Protein AF-A0A2Z6PDD9-F1 (afdb_monomer)

Secondary structure (DSSP, 8-state):
------GGGHHHHHHHHHHTTT---S----------STT--HHHHHHSPPPHHHHHHHHHHHHHHHHHHHHHHHH-HHHHHHHHHHHHHHHHHHHHSS---

Nearest PDB structures (foldseek):
  1rym-assembly1_A  TM=7.368E-01  e=5.449E-04  Zea mays
  7wt6-assembly1_A  TM=8.412E-01  e=3.638E-03  Mycobacteriaceae bacterium
  5zk0-assembly2_B  TM=9.006E-01  e=4.030E-02  Vibrio cholerae O1 biovar El Tor str. N16961

Mean predicted aligned error: 8.15 Å

Organism: Trifolium subterraneum (NCBI:txid3900)

Structure (mmCIF, N/CA/C/O backbone):
data_AF-A0A2Z6PDD9-F1
#
_entry.id   AF-A0A2Z6PDD9-F1
#
loop_
_atom_site.group_PDB
_atom_site.id
_atom_site.type_symbol
_atom_site.label_atom_id
_atom_site.label_alt_id
_atom_site.label_comp_id
_atom_site.label_asym_id
_atom_site.label_entity_id
_atom_site.label_seq_id
_atom_site.pdbx_PDB_ins_code
_atom_site.Cartn_x
_atom_site.Cartn_y
_atom_site.Cartn_z
_atom_site.occupancy
_atom_site.B_iso_or_equiv
_atom_site.auth_seq_id
_atom_site.auth_comp_id
_atom_site.auth_asym_id
_atom_site.auth_atom_id
_atom_site.pdbx_PDB_model_num
ATOM 1 N N . MET A 1 1 ? 9.010 12.773 2.274 1.00 29.06 1 MET A N 1
ATOM 2 C CA . MET A 1 1 ? 8.535 11.376 2.187 1.00 29.06 1 MET A CA 1
ATOM 3 C C . MET A 1 1 ? 7.926 11.070 3.541 1.00 29.06 1 MET A C 1
ATOM 5 O O . MET A 1 1 ?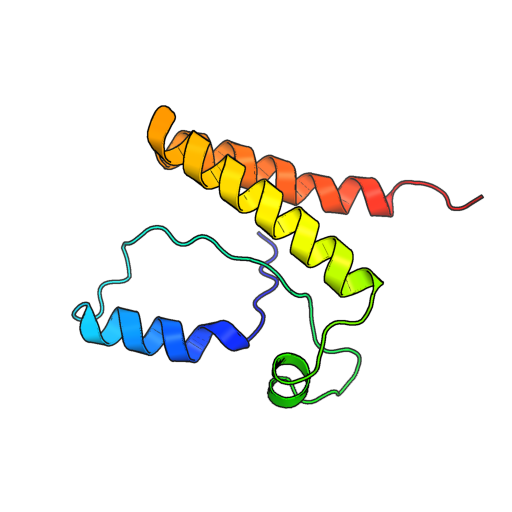 8.675 11.082 4.500 1.00 29.06 1 MET A O 1
ATOM 9 N N . VAL A 1 2 ? 6.601 10.969 3.668 1.00 21.20 2 VAL A N 1
ATOM 10 C CA . VAL A 1 2 ? 5.974 10.612 4.954 1.00 21.20 2 VAL A CA 1
ATOM 11 C C . VAL A 1 2 ? 5.655 9.125 4.870 1.00 21.20 2 VAL A C 1
ATOM 13 O O . VAL A 1 2 ? 4.724 8.764 4.151 1.00 21.20 2 VAL A O 1
ATOM 16 N N . PRO A 1 3 ? 6.437 8.238 5.504 1.00 31.38 3 PRO A N 1
ATOM 17 C CA . PRO A 1 3 ? 6.136 6.826 5.471 1.00 31.38 3 PRO A CA 1
ATOM 18 C C . PRO A 1 3 ? 5.102 6.536 6.557 1.00 31.38 3 PRO A C 1
ATOM 20 O O . PRO A 1 3 ? 5.394 6.532 7.752 1.00 31.38 3 PRO A O 1
ATOM 23 N N . ILE A 1 4 ? 3.869 6.283 6.131 1.00 30.84 4 ILE A N 1
ATOM 24 C CA . ILE A 1 4 ? 2.905 5.533 6.934 1.00 30.84 4 ILE A CA 1
ATOM 25 C C . ILE A 1 4 ? 3.323 4.067 6.794 1.00 30.84 4 ILE A C 1
ATOM 27 O O . ILE A 1 4 ? 2.884 3.355 5.898 1.00 30.84 4 ILE A O 1
ATOM 31 N N . ASN A 1 5 ? 4.271 3.647 7.631 1.00 33.72 5 ASN A N 1
ATOM 32 C CA . ASN A 1 5 ? 4.649 2.247 7.758 1.00 33.72 5 ASN A CA 1
ATOM 33 C C . ASN A 1 5 ? 3.664 1.600 8.722 1.00 33.72 5 ASN A C 1
ATOM 35 O O . ASN A 1 5 ? 3.766 1.797 9.933 1.00 33.72 5 ASN A O 1
ATOM 39 N N . LEU A 1 6 ? 2.707 0.845 8.190 1.00 35.50 6 LEU A N 1
ATOM 40 C CA . LEU A 1 6 ? 1.994 -0.100 9.023 1.00 35.50 6 LEU A CA 1
ATOM 41 C C . LEU A 1 6 ? 2.792 -1.404 9.108 1.00 35.50 6 LEU A C 1
ATOM 43 O O . LEU A 1 6 ? 3.196 -1.999 8.110 1.00 35.50 6 LEU A O 1
ATOM 47 N N . VAL A 1 7 ? 3.011 -1.803 10.353 1.00 38.56 7 VAL A N 1
ATOM 48 C CA . VA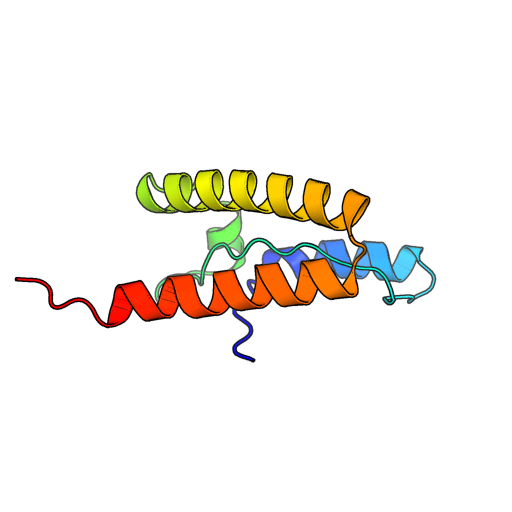L A 1 7 ? 3.940 -2.820 10.851 1.00 38.56 7 VAL A CA 1
ATOM 49 C C . VAL A 1 7 ? 3.572 -4.261 10.444 1.00 38.56 7 VAL A C 1
ATOM 51 O O . VAL A 1 7 ? 4.373 -5.164 10.647 1.00 38.56 7 VAL A O 1
ATOM 54 N N . ALA A 1 8 ? 2.446 -4.488 9.755 1.00 42.31 8 ALA A N 1
ATOM 55 C CA . ALA A 1 8 ? 2.034 -5.817 9.265 1.00 42.31 8 ALA A CA 1
ATOM 56 C C . ALA A 1 8 ? 3.004 -6.461 8.276 1.00 42.31 8 ALA A C 1
ATOM 58 O O . ALA A 1 8 ? 3.128 -7.678 8.209 1.00 42.31 8 ALA A O 1
ATOM 59 N N . SER A 1 9 ? 3.646 -5.633 7.453 1.00 53.72 9 SER A N 1
ATOM 60 C CA . SER A 1 9 ? 4.404 -6.110 6.297 1.00 53.72 9 SER A CA 1
ATOM 61 C C . SER A 1 9 ? 5.855 -6.454 6.629 1.00 53.72 9 SER A C 1
ATOM 63 O O . SER A 1 9 ? 6.544 -6.981 5.758 1.00 53.72 9 SER A O 1
ATOM 65 N N . LEU A 1 10 ? 6.355 -6.131 7.827 1.00 61.97 10 LEU A N 1
ATOM 66 C CA . LEU A 1 10 ? 7.785 -6.259 8.103 1.00 61.97 10 LEU A CA 1
ATOM 67 C C . LEU A 1 10 ? 8.223 -7.721 8.178 1.00 61.97 10 LEU A C 1
ATOM 69 O O . LEU A 1 10 ? 9.254 -8.046 7.607 1.00 61.97 10 LEU A O 1
ATOM 73 N N . ASP A 1 11 ? 7.456 -8.608 8.808 1.00 77.44 11 ASP A N 1
ATOM 74 C CA . ASP A 1 11 ? 7.945 -9.971 9.057 1.00 77.44 11 ASP A CA 1
ATOM 75 C C . ASP A 1 11 ? 7.879 -10.864 7.813 1.00 77.44 11 ASP A C 1
ATOM 77 O O . ASP A 1 11 ? 8.846 -11.556 7.496 1.00 77.44 11 ASP A O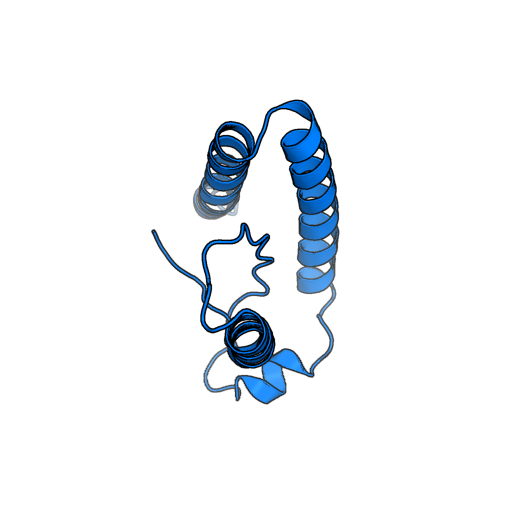 1
ATOM 81 N N . MET A 1 12 ? 6.805 -10.757 7.027 1.00 81.56 12 MET A N 1
ATOM 82 C CA . MET A 1 12 ? 6.724 -11.410 5.715 1.00 81.56 12 MET A CA 1
ATOM 83 C C . MET A 1 12 ? 7.796 -10.883 4.754 1.00 81.56 12 MET A C 1
ATOM 85 O O . MET A 1 12 ? 8.497 -11.665 4.117 1.00 81.56 12 MET A O 1
ATOM 89 N N . LEU A 1 13 ? 7.991 -9.560 4.686 1.00 87.00 13 LEU A N 1
ATOM 90 C CA . LEU A 1 13 ? 9.008 -8.979 3.810 1.00 87.00 13 LEU A CA 1
ATOM 91 C C . LEU A 1 13 ? 10.430 -9.375 4.232 1.00 87.00 13 LEU A C 1
ATOM 93 O O . LEU A 1 13 ? 11.241 -9.685 3.366 1.00 87.00 13 LEU A O 1
ATOM 97 N N . LYS A 1 14 ? 10.727 -9.404 5.538 1.00 87.31 14 LYS A N 1
ATOM 98 C CA . LYS A 1 14 ? 12.006 -9.913 6.059 1.00 87.31 14 LYS A CA 1
ATOM 99 C C . LYS A 1 14 ? 12.233 -11.361 5.635 1.00 87.31 14 LYS A C 1
ATOM 101 O O . LYS A 1 14 ? 13.328 -11.685 5.199 1.00 87.31 14 LYS A O 1
ATOM 106 N N . SER A 1 15 ? 11.203 -12.207 5.719 1.00 89.44 15 SER A N 1
ATOM 107 C CA . SER A 1 15 ? 11.291 -13.602 5.276 1.00 89.44 15 SER A CA 1
ATOM 108 C C . SER A 1 15 ? 11.612 -13.704 3.783 1.00 89.44 15 SER A C 1
ATOM 110 O O . SER A 1 15 ? 12.516 -14.444 3.404 1.00 89.44 15 SER A O 1
ATOM 112 N N . VAL A 1 16 ? 10.941 -12.922 2.933 1.00 89.81 16 VAL A N 1
ATOM 113 C CA . VAL A 1 16 ? 11.225 -12.895 1.489 1.00 89.81 16 VAL A CA 1
ATOM 114 C C . VAL A 1 16 ? 12.659 -12.442 1.213 1.00 89.81 16 VAL A C 1
ATOM 116 O O . VAL A 1 16 ? 13.365 -13.112 0.469 1.00 89.81 16 VAL A O 1
ATOM 119 N N . ILE A 1 17 ? 13.105 -11.349 1.839 1.00 91.75 17 ILE A N 1
ATOM 120 C CA . ILE A 1 17 ? 14.470 -10.819 1.682 1.00 91.75 17 ILE A CA 1
ATOM 121 C C . ILE A 1 17 ? 15.511 -11.859 2.111 1.00 91.75 17 ILE A C 1
ATOM 123 O O . ILE A 1 17 ? 16.464 -12.103 1.377 1.00 91.75 17 ILE A O 1
ATOM 127 N N . TYR A 1 18 ? 15.289 -12.528 3.244 1.00 93.19 18 TYR A N 1
ATOM 128 C CA . TYR A 1 18 ? 16.159 -13.597 3.731 1.00 93.19 18 TYR A CA 1
ATOM 129 C C . TYR A 1 18 ? 16.313 -14.726 2.697 1.00 93.19 18 TYR A C 1
ATOM 131 O O . TYR A 1 18 ? 17.427 -15.102 2.337 1.00 93.19 18 TYR A O 1
ATOM 139 N N . HIS A 1 19 ? 15.203 -15.216 2.132 1.00 93.94 19 HIS A N 1
ATOM 140 C CA . HIS A 1 19 ? 15.241 -16.254 1.089 1.00 93.94 19 HIS A CA 1
ATOM 141 C C . HIS A 1 19 ? 15.845 -15.756 -0.233 1.00 93.94 19 HIS A C 1
ATOM 143 O O . HIS A 1 19 ? 16.345 -16.549 -1.029 1.00 93.94 19 HIS A O 1
ATOM 149 N N . PHE A 1 20 ? 15.858 -14.442 -0.446 1.00 92.31 20 PHE A N 1
ATOM 150 C CA . PHE A 1 20 ? 16.531 -13.775 -1.557 1.00 92.31 20 PHE A CA 1
ATOM 151 C C . PHE A 1 20 ? 18.010 -13.470 -1.267 1.00 92.31 20 PHE A C 1
ATOM 153 O O . PHE A 1 20 ? 18.604 -12.637 -1.949 1.00 92.31 20 PHE A O 1
ATOM 160 N N . ARG A 1 21 ? 18.635 -14.163 -0.301 1.00 94.19 21 ARG A N 1
ATOM 161 C CA . ARG A 1 21 ? 20.041 -13.958 0.102 1.00 94.19 21 ARG A CA 1
ATOM 162 C C . ARG A 1 21 ? 20.302 -12.516 0.532 1.00 94.19 21 ARG A C 1
ATOM 164 O O . ARG A 1 21 ? 21.244 -11.879 0.066 1.00 94.19 21 ARG A O 1
ATOM 171 N N . ASP A 1 22 ? 19.394 -11.997 1.349 1.00 91.69 22 ASP A N 1
ATOM 172 C CA . ASP A 1 22 ? 19.390 -10.621 1.845 1.00 91.69 22 ASP A CA 1
ATOM 173 C C . ASP A 1 22 ? 19.279 -9.545 0.749 1.00 91.69 22 ASP A C 1
ATOM 175 O O . ASP A 1 22 ? 19.483 -8.355 0.997 1.00 91.69 22 ASP A O 1
ATOM 179 N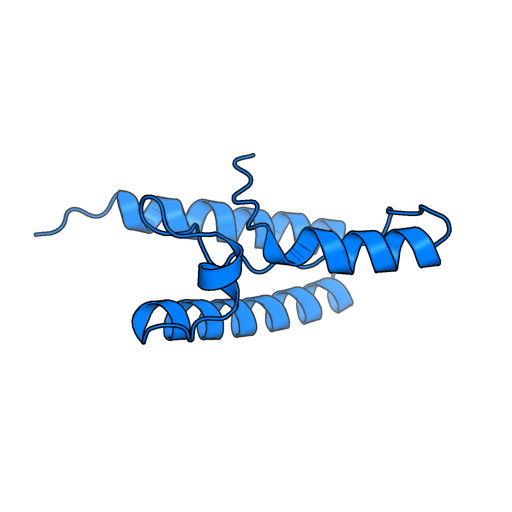 N . ASN A 1 23 ? 18.884 -9.929 -0.470 1.00 90.25 23 ASN A N 1
ATOM 180 C CA . ASN A 1 23 ? 18.636 -8.985 -1.547 1.00 90.25 23 ASN A CA 1
ATOM 181 C C . ASN A 1 23 ? 17.272 -8.300 -1.366 1.00 90.25 23 ASN A C 1
ATOM 183 O O . ASN A 1 23 ? 16.237 -8.958 -1.274 1.00 90.25 23 ASN A O 1
ATOM 187 N N . SER A 1 24 ? 17.269 -6.965 -1.363 1.00 88.06 24 SER A N 1
ATOM 188 C CA . SER A 1 24 ? 16.062 -6.131 -1.261 1.00 88.06 24 SER A CA 1
ATOM 189 C C . SER A 1 24 ? 15.780 -5.271 -2.505 1.00 88.06 24 SER A C 1
ATOM 191 O O . SER A 1 24 ? 14.803 -4.505 -2.520 1.00 88.06 24 SER A O 1
ATOM 193 N N . GLU A 1 25 ? 16.590 -5.448 -3.557 1.00 89.88 25 GLU A N 1
ATOM 194 C CA . GLU A 1 25 ? 16.563 -4.750 -4.850 1.00 89.88 25 GLU A CA 1
ATOM 195 C C . GLU A 1 25 ? 15.474 -5.314 -5.771 1.00 89.88 25 GLU A C 1
ATOM 197 O O . GLU A 1 25 ? 15.712 -5.766 -6.890 1.00 89.88 25 GLU A O 1
ATOM 202 N N . PHE A 1 26 ? 14.238 -5.306 -5.283 1.00 86.12 26 PHE A N 1
ATOM 203 C CA . PHE A 1 26 ? 13.065 -5.661 -6.069 1.00 86.12 26 PHE A CA 1
ATOM 204 C C . PHE A 1 26 ? 11.933 -4.656 -5.835 1.00 86.12 26 PHE A C 1
ATOM 206 O O . PHE A 1 26 ? 11.732 -4.185 -4.703 1.00 86.12 26 PHE A O 1
ATOM 213 N N . PRO A 1 27 ? 11.170 -4.307 -6.887 1.00 85.69 27 PRO A N 1
ATOM 214 C CA . PRO A 1 27 ? 10.056 -3.381 -6.765 1.00 85.69 27 PRO A CA 1
ATOM 215 C C . PRO A 1 27 ? 8.964 -3.954 -5.861 1.00 85.69 27 PRO A C 1
ATOM 217 O O . PRO A 1 27 ? 8.682 -5.150 -5.865 1.00 85.69 27 PRO A O 1
ATOM 220 N N . ARG A 1 28 ? 8.327 -3.078 -5.077 1.00 88.62 28 ARG A N 1
ATOM 221 C CA . ARG A 1 28 ? 7.250 -3.444 -4.149 1.00 88.62 28 ARG A CA 1
ATOM 222 C C . ARG A 1 28 ? 6.080 -2.491 -4.307 1.00 88.62 28 ARG A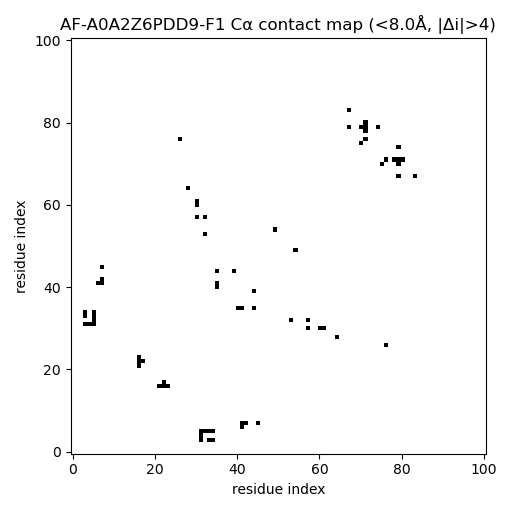 C 1
ATOM 224 O O . ARG A 1 28 ? 6.253 -1.282 -4.160 1.00 88.62 28 ARG A O 1
ATOM 231 N N . LEU A 1 29 ? 4.892 -3.042 -4.526 1.00 87.75 29 LEU A N 1
ATOM 232 C CA . LEU A 1 29 ? 3.642 -2.301 -4.407 1.00 87.75 29 LEU A CA 1
ATOM 233 C C . LEU A 1 29 ? 3.194 -2.333 -2.942 1.00 87.75 29 LEU A C 1
ATOM 235 O O . LEU A 1 29 ? 3.132 -3.401 -2.335 1.00 87.75 29 LEU A O 1
ATOM 239 N N . ARG A 1 30 ? 2.920 -1.165 -2.355 1.00 87.88 30 ARG A N 1
ATOM 240 C CA . ARG A 1 30 ? 2.507 -1.043 -0.951 1.00 87.88 30 ARG A CA 1
ATOM 241 C C . ARG A 1 30 ? 1.095 -0.487 -0.881 1.00 87.88 30 ARG A C 1
ATOM 243 O O . ARG A 1 30 ? 0.836 0.572 -1.441 1.00 87.88 30 ARG A O 1
ATOM 250 N N . ILE A 1 31 ? 0.228 -1.166 -0.140 1.00 86.50 31 ILE A N 1
ATOM 251 C CA . ILE A 1 31 ? -1.121 -0.690 0.168 1.00 86.50 31 ILE A CA 1
ATOM 252 C C . ILE A 1 31 ? -1.118 -0.206 1.616 1.00 86.50 31 ILE A C 1
ATOM 254 O O . ILE A 1 31 ? -0.876 -0.978 2.544 1.00 86.50 31 ILE A O 1
ATOM 258 N N . GLY A 1 32 ? -1.328 1.094 1.811 1.00 84.31 32 GLY A N 1
ATOM 259 C CA . GLY A 1 32 ? -1.419 1.681 3.143 1.00 84.31 32 GLY A CA 1
ATOM 260 C C . GLY A 1 32 ? -2.799 1.432 3.740 1.00 84.31 32 GLY A C 1
ATOM 261 O O . GLY A 1 32 ? -3.792 1.863 3.167 1.00 84.31 32 GLY A O 1
ATOM 262 N N . ILE A 1 33 ? -2.868 0.788 4.905 1.00 83.94 33 ILE A N 1
ATOM 263 C CA . ILE A 1 33 ? -4.148 0.504 5.583 1.00 83.94 33 ILE A CA 1
ATOM 264 C C . ILE A 1 33 ? -4.377 1.392 6.825 1.00 83.94 33 ILE A C 1
ATOM 266 O O . ILE A 1 33 ? -5.290 1.167 7.613 1.00 83.94 33 ILE A O 1
ATOM 270 N N . GLY A 1 34 ? -3.563 2.443 6.983 1.00 82.00 34 GLY A N 1
ATOM 271 C CA . GLY A 1 34 ? -3.675 3.434 8.057 1.00 82.00 34 GLY A CA 1
ATOM 272 C C . GLY A 1 34 ? -2.756 3.161 9.247 1.00 82.00 34 GLY A C 1
ATOM 273 O O . GLY A 1 34 ? -1.734 2.493 9.108 1.00 82.00 34 GLY A O 1
ATOM 274 N N . LYS A 1 35 ? -3.095 3.735 10.405 1.00 82.81 35 LYS A N 1
ATOM 275 C CA . LYS A 1 35 ? -2.420 3.522 11.693 1.00 82.81 35 LYS A CA 1
ATOM 276 C C . LYS A 1 35 ? -3.451 3.062 12.733 1.00 82.81 35 LYS A C 1
ATOM 278 O O . LYS A 1 35 ? -4.613 3.454 12.603 1.00 82.81 35 LYS A O 1
ATOM 283 N N . PRO A 1 36 ? -3.041 2.295 13.759 1.00 85.69 36 PRO A N 1
ATOM 284 C CA . PRO A 1 36 ? -3.928 1.941 14.859 1.00 85.69 36 PRO A CA 1
ATOM 285 C C . PRO A 1 36 ? -4.462 3.208 15.546 1.00 85.69 36 PRO A C 1
ATOM 287 O O . PRO A 1 36 ? -3.689 4.150 15.752 1.00 85.69 36 PRO A O 1
ATOM 290 N N . PRO A 1 37 ? -5.761 3.274 15.881 1.00 85.00 37 PRO A N 1
ATOM 291 C CA . PRO A 1 37 ? -6.315 4.398 16.623 1.00 85.00 37 PRO A CA 1
ATOM 292 C C . PRO A 1 37 ? -5.861 4.362 18.090 1.00 85.00 37 PRO A C 1
ATOM 294 O O . PRO A 1 37 ? -5.942 3.328 18.754 1.00 85.00 37 PRO A O 1
ATOM 297 N N . GLY A 1 38 ? -5.419 5.508 18.614 1.00 87.75 38 GLY A N 1
ATOM 298 C CA . GLY A 1 38 ? -5.050 5.658 20.025 1.00 87.75 38 GLY A CA 1
ATOM 299 C C . GLY A 1 38 ? -3.927 4.710 20.459 1.00 87.75 38 GLY A C 1
ATOM 300 O O . GLY A 1 38 ? -2.877 4.658 19.826 1.00 87.75 38 GLY A O 1
ATOM 301 N N . GLN A 1 39 ? -4.159 3.973 21.549 1.00 87.69 39 GLN A N 1
ATOM 302 C CA . GLN A 1 39 ? -3.213 2.999 22.115 1.00 87.69 39 GLN A CA 1
ATOM 303 C C . GLN A 1 39 ? -3.515 1.546 21.700 1.00 87.69 39 GLN A C 1
ATOM 305 O O . GLN A 1 39 ? -3.097 0.610 22.375 1.00 87.69 39 GLN A O 1
ATOM 310 N N . MET A 1 40 ? -4.269 1.333 20.615 1.00 86.88 40 MET A N 1
ATOM 311 C CA . MET A 1 40 ? -4.567 -0.016 20.129 1.00 86.88 40 MET A CA 1
ATOM 312 C C . MET A 1 40 ? -3.280 -0.768 19.758 1.00 86.88 40 MET A C 1
ATOM 314 O O . MET A 1 40 ? -2.426 -0.235 19.046 1.00 86.88 40 MET A O 1
ATOM 318 N N . ASP A 1 41 ? -3.178 -2.027 20.193 1.00 86.75 41 ASP A N 1
ATOM 319 C CA . ASP A 1 41 ? -2.076 -2.911 19.815 1.00 86.75 41 ASP A CA 1
ATOM 320 C C . ASP A 1 41 ? -2.003 -3.070 18.280 1.00 86.75 41 ASP A C 1
ATOM 322 O O . ASP A 1 41 ? -3.005 -3.421 17.642 1.00 86.75 41 ASP A O 1
ATOM 326 N N . PRO A 1 42 ? -0.831 -2.845 17.654 1.00 83.56 42 PRO A N 1
ATOM 327 C CA . PRO A 1 42 ? -0.673 -2.994 16.217 1.00 83.56 42 PRO A CA 1
ATOM 328 C C . PRO A 1 42 ? -1.056 -4.375 15.688 1.00 83.56 42 PRO A C 1
ATOM 330 O O . PRO A 1 42 ? -1.600 -4.441 14.593 1.00 83.56 42 PRO A O 1
ATOM 333 N N . LYS A 1 43 ? -0.811 -5.475 16.416 1.00 84.12 43 LYS A N 1
ATOM 334 C CA . LYS A 1 43 ? -1.189 -6.813 15.924 1.00 84.12 43 LYS A CA 1
ATOM 335 C C . LYS A 1 43 ? -2.705 -6.986 15.922 1.00 84.12 43 LYS A C 1
ATOM 337 O O . LYS A 1 43 ? -3.253 -7.444 14.921 1.00 84.12 43 LYS A O 1
ATOM 342 N N . ALA A 1 44 ? -3.388 -6.541 16.975 1.00 86.88 44 ALA A N 1
ATOM 343 C CA . ALA A 1 44 ? -4.849 -6.511 17.015 1.00 86.88 44 ALA A CA 1
ATOM 344 C C . ALA A 1 44 ? -5.446 -5.680 15.862 1.00 86.88 44 ALA A C 1
ATOM 346 O O . ALA A 1 44 ? -6.400 -6.114 15.214 1.00 86.88 44 ALA A O 1
ATOM 347 N N . PHE A 1 45 ? -4.836 -4.534 15.532 1.00 85.69 45 PHE A N 1
ATOM 348 C CA . PHE A 1 45 ? -5.264 -3.693 14.407 1.00 85.69 45 PHE A CA 1
ATOM 349 C C . PHE A 1 45 ? -5.165 -4.394 13.040 1.00 85.69 45 PHE A C 1
ATOM 351 O O . PHE A 1 45 ? -5.924 -4.066 12.131 1.00 85.69 45 PHE A O 1
ATOM 358 N N . LEU A 1 46 ? -4.243 -5.344 12.882 1.00 84.56 46 LEU A N 1
ATOM 359 C CA . LEU A 1 46 ? -4.041 -6.088 11.633 1.00 84.56 46 LEU A CA 1
ATOM 360 C C . LEU A 1 46 ? -4.972 -7.284 11.483 1.00 84.56 46 LEU A C 1
ATOM 362 O O . LEU A 1 46 ? -5.296 -7.667 10.363 1.00 84.56 46 LEU A O 1
ATOM 366 N N . LEU A 1 47 ? -5.360 -7.884 12.607 1.00 88.12 47 LEU A N 1
ATOM 367 C CA . LEU A 1 47 ? -6.205 -9.074 12.633 1.00 88.12 47 LEU A CA 1
ATOM 368 C C . LEU A 1 47 ? -7.702 -8.739 12.622 1.00 88.12 47 LEU A C 1
ATOM 370 O O . LEU A 1 47 ? -8.519 -9.600 12.299 1.00 88.12 47 LEU A O 1
ATOM 374 N N . GLN A 1 48 ? -8.083 -7.506 12.963 1.00 87.94 48 GLN A N 1
ATOM 375 C CA . GLN A 1 48 ? -9.479 -7.078 12.896 1.00 87.94 48 GLN A CA 1
ATOM 376 C C . GLN A 1 48 ? -9.974 -6.911 11.452 1.00 87.94 48 GLN A C 1
ATOM 378 O O . GLN A 1 48 ? -9.219 -6.632 10.520 1.00 87.94 48 GLN A O 1
ATOM 383 N N . LYS A 1 49 ? -11.293 -7.007 11.277 1.00 89.06 49 LYS A N 1
ATOM 384 C CA . LYS A 1 49 ? -11.946 -6.687 10.005 1.00 89.06 49 LYS A CA 1
ATOM 385 C C . LYS A 1 49 ? -11.945 -5.178 9.762 1.00 89.06 49 LYS A C 1
ATOM 387 O O . LYS A 1 49 ? -12.078 -4.383 10.691 1.00 89.06 49 LYS A O 1
ATOM 392 N N . PHE A 1 50 ? -11.878 -4.788 8.493 1.00 86.88 50 PHE A N 1
ATOM 393 C CA . PHE A 1 50 ? -12.102 -3.400 8.098 1.00 86.88 50 PHE A CA 1
ATOM 394 C C . PHE A 1 50 ? -13.553 -2.987 8.364 1.00 86.88 50 PHE A C 1
ATOM 396 O O . PHE A 1 50 ? -14.484 -3.729 8.049 1.00 86.88 50 PHE A O 1
ATOM 403 N N . ASN A 1 51 ? -13.746 -1.778 8.893 1.00 87.75 51 ASN A N 1
ATOM 404 C CA . ASN A 1 51 ? -15.060 -1.135 8.892 1.00 87.75 51 ASN A CA 1
ATOM 405 C C . ASN A 1 51 ? -15.453 -0.708 7.462 1.00 87.75 51 ASN A C 1
ATOM 407 O O . ASN A 1 51 ? -14.614 -0.712 6.561 1.00 87.75 51 ASN A O 1
ATOM 411 N N . ALA A 1 52 ? -16.716 -0.328 7.244 1.00 90.31 52 ALA A N 1
ATOM 412 C CA . ALA A 1 52 ? -17.239 -0.022 5.906 1.00 90.31 52 ALA A CA 1
ATOM 413 C C . ALA A 1 52 ? -16.417 1.048 5.161 1.00 90.31 52 ALA A C 1
ATOM 415 O O . ALA A 1 52 ? -16.040 0.853 4.008 1.00 90.31 52 ALA A O 1
ATOM 416 N N . THR A 1 53 ? -16.062 2.142 5.838 1.00 87.25 53 THR A N 1
ATOM 417 C CA . THR A 1 53 ? -15.277 3.233 5.243 1.00 87.25 53 THR A CA 1
ATOM 418 C C . THR A 1 53 ? -13.851 2.803 4.902 1.00 87.25 53 THR A C 1
ATOM 420 O O . THR A 1 53 ? -13.336 3.131 3.835 1.00 87.25 53 THR A O 1
ATOM 423 N N . ALA A 1 54 ? -13.189 2.063 5.794 1.00 85.88 54 ALA A N 1
ATOM 424 C CA . ALA A 1 54 ? -11.866 1.515 5.525 1.00 85.88 54 ALA A CA 1
ATOM 425 C C . ALA A 1 54 ? -11.926 0.514 4.369 1.00 85.88 54 ALA A C 1
ATOM 427 O O . ALA A 1 54 ? -11.056 0.535 3.506 1.00 85.88 54 ALA A O 1
ATOM 428 N N . ARG A 1 55 ? -12.979 -0.307 4.309 1.00 89.94 55 ARG A N 1
ATOM 429 C CA . ARG A 1 55 ? -13.171 -1.283 3.243 1.00 89.94 55 ARG A CA 1
ATOM 430 C C . ARG A 1 55 ? -13.294 -0.615 1.876 1.00 89.94 55 ARG A C 1
ATOM 432 O O . ARG A 1 55 ? -12.550 -0.993 0.982 1.00 89.94 55 ARG A O 1
ATOM 439 N N . GLN A 1 56 ? -14.118 0.426 1.753 1.00 89.00 56 GLN A N 1
ATOM 440 C CA . GLN A 1 56 ? -14.236 1.209 0.516 1.00 89.00 56 GLN A CA 1
ATOM 441 C C . GLN A 1 56 ? -12.883 1.766 0.053 1.00 89.00 56 GLN A C 1
ATOM 443 O O . GLN A 1 56 ? -12.515 1.619 -1.108 1.00 89.00 56 GLN A O 1
ATOM 448 N N . ARG A 1 57 ? -12.092 2.331 0.975 1.00 87.31 57 ARG A N 1
ATOM 449 C CA . ARG A 1 57 ? -10.748 2.843 0.656 1.00 87.31 57 ARG A CA 1
ATOM 450 C C . ARG A 1 57 ? -9.790 1.745 0.192 1.00 87.31 57 ARG A C 1
ATOM 452 O O . ARG A 1 57 ? -8.964 1.997 -0.679 1.00 87.31 57 ARG A O 1
ATOM 459 N N . ILE A 1 58 ? -9.872 0.554 0.786 1.00 89.12 58 ILE A N 1
ATOM 460 C CA . ILE A 1 58 ? -9.065 -0.599 0.371 1.00 89.12 58 ILE A CA 1
ATOM 461 C C . ILE A 1 58 ? -9.487 -1.079 -1.015 1.00 89.12 58 ILE A C 1
ATOM 463 O O . ILE A 1 58 ? -8.618 -1.312 -1.848 1.00 89.12 58 ILE A O 1
ATOM 467 N N . ASP A 1 59 ? -10.787 -1.190 -1.278 1.00 91.06 59 ASP A N 1
ATOM 468 C CA . ASP A 1 59 ? -11.294 -1.629 -2.578 1.00 91.06 59 ASP A CA 1
ATOM 469 C C . ASP A 1 59 ? -10.873 -0.639 -3.688 1.00 91.06 59 ASP A C 1
ATOM 471 O O . ASP A 1 59 ? -10.352 -1.059 -4.721 1.00 91.06 59 ASP A O 1
ATOM 475 N N . GLU A 1 60 ? -10.953 0.675 -3.442 1.00 90.06 60 GLU A N 1
ATOM 476 C CA . GLU A 1 60 ? -10.393 1.698 -4.343 1.00 90.06 60 GLU A CA 1
ATOM 477 C C . GLU A 1 60 ? -8.879 1.536 -4.553 1.00 90.06 60 GLU A C 1
ATOM 479 O O . GLU A 1 60 ? -8.400 1.552 -5.688 1.00 90.06 60 GLU A O 1
ATOM 484 N N . ALA A 1 61 ? -8.112 1.356 -3.473 1.00 88.44 61 ALA A N 1
ATOM 485 C CA . ALA A 1 61 ? -6.662 1.197 -3.555 1.00 88.44 61 ALA A CA 1
ATOM 486 C C . ALA A 1 61 ? -6.255 -0.067 -4.333 1.00 88.44 61 ALA A C 1
ATOM 488 O O . ALA A 1 61 ? -5.229 -0.069 -5.014 1.00 88.44 61 ALA A O 1
ATOM 489 N N . LEU A 1 62 ? -7.054 -1.137 -4.261 1.00 90.69 62 LEU A N 1
ATOM 490 C CA . LEU A 1 62 ? -6.849 -2.354 -5.046 1.00 90.69 62 LEU A CA 1
ATOM 491 C C . LEU A 1 62 ? -7.084 -2.101 -6.538 1.00 90.69 62 LEU A C 1
ATOM 493 O O . LEU A 1 62 ? -6.254 -2.507 -7.351 1.00 90.69 62 LEU A O 1
ATOM 497 N N . HIS A 1 63 ? -8.157 -1.391 -6.897 1.00 92.56 63 HIS A N 1
ATOM 498 C CA . HIS A 1 63 ? -8.415 -0.986 -8.282 1.00 92.56 63 HIS A CA 1
ATOM 499 C C . HIS A 1 63 ? -7.262 -0.146 -8.852 1.00 92.56 63 HIS A C 1
ATOM 501 O O . HIS A 1 63 ? -6.718 -0.470 -9.909 1.00 92.56 63 HIS A O 1
ATOM 507 N N . GLU A 1 64 ? -6.815 0.871 -8.115 1.00 90.38 64 GLU A N 1
ATOM 508 C CA . GLU A 1 64 ? -5.679 1.711 -8.510 1.00 90.38 64 GLU A CA 1
ATOM 509 C C . GLU A 1 64 ? -4.370 0.910 -8.604 1.00 90.38 64 GLU A C 1
ATOM 511 O O . GLU A 1 64 ? -3.553 1.145 -9.496 1.00 90.38 64 GLU A O 1
ATOM 516 N N . GLY A 1 65 ? -4.175 -0.075 -7.722 1.00 90.88 65 GLY A N 1
ATOM 517 C CA . GLY A 1 65 ? -3.029 -0.982 -7.755 1.00 90.88 65 GLY A CA 1
ATOM 518 C C . GLY A 1 65 ? -2.985 -1.854 -9.012 1.00 90.88 65 GLY A C 1
ATOM 519 O O . GLY A 1 65 ? -1.913 -2.050 -9.589 1.00 90.88 65 GLY A O 1
ATOM 520 N N . VAL A 1 66 ? -4.140 -2.335 -9.478 1.00 94.69 66 VAL A N 1
ATOM 521 C CA . VAL A 1 66 ? -4.248 -3.080 -10.743 1.00 94.69 66 VAL A CA 1
ATOM 522 C C . VAL A 1 66 ? -3.864 -2.191 -11.924 1.00 94.69 66 VAL A C 1
ATOM 524 O O . VAL A 1 66 ? -3.105 -2.617 -12.798 1.00 94.69 66 VAL A O 1
ATOM 527 N N . ASP A 1 67 ? -4.333 -0.947 -11.948 1.00 93.94 67 ASP A N 1
ATOM 528 C CA . ASP A 1 67 ? -3.990 -0.009 -13.017 1.00 93.94 67 ASP A CA 1
ATOM 529 C C . ASP A 1 67 ? -2.512 0.395 -12.978 1.00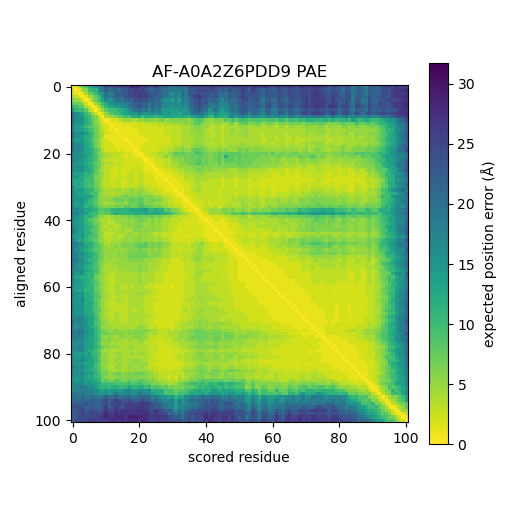 93.94 67 ASP A C 1
ATOM 531 O O . ASP A 1 67 ? -1.873 0.503 -14.029 1.00 93.94 67 ASP A O 1
ATOM 535 N N . ALA A 1 68 ? -1.927 0.513 -11.782 1.00 91.88 68 ALA A N 1
ATOM 536 C CA . ALA A 1 68 ? -0.492 0.705 -11.609 1.00 91.88 68 ALA A CA 1
ATOM 537 C C . ALA A 1 68 ? 0.317 -0.461 -12.184 1.00 91.88 68 ALA A C 1
ATOM 539 O O . ALA A 1 68 ? 1.314 -0.230 -12.870 1.00 91.88 68 ALA A O 1
ATOM 540 N N . LEU A 1 69 ? -0.126 -1.703 -11.971 1.00 92.69 69 LEU A N 1
ATOM 541 C CA . LEU A 1 69 ? 0.535 -2.886 -12.520 1.00 92.69 69 LEU A CA 1
ATOM 542 C C . LEU A 1 69 ? 0.440 -2.936 -14.052 1.00 92.69 69 LEU A C 1
ATOM 544 O O . LEU A 1 69 ? 1.449 -3.152 -14.721 1.00 92.69 69 LEU A O 1
ATOM 548 N N . LYS A 1 70 ? -0.741 -2.671 -14.625 1.00 95.69 70 LYS A N 1
ATOM 549 C CA . LYS A 1 70 ? -0.916 -2.579 -16.088 1.00 95.69 70 LYS A CA 1
ATOM 550 C C . LYS A 1 70 ? -0.021 -1.496 -16.696 1.00 95.69 70 LYS A C 1
ATOM 552 O O . LYS A 1 70 ? 0.573 -1.682 -17.761 1.00 95.69 70 LYS A O 1
ATOM 557 N N . HIS A 1 71 ? 0.097 -0.354 -16.022 1.00 94.62 71 HIS A N 1
ATOM 558 C CA . HIS A 1 71 ? 0.961 0.728 -16.475 1.00 94.62 71 HIS A CA 1
ATOM 559 C C . HIS A 1 71 ? 2.446 0.360 -16.368 1.00 94.62 71 HIS A C 1
ATOM 561 O O . HIS A 1 71 ? 3.204 0.613 -17.299 1.00 94.62 71 HIS A O 1
ATOM 567 N N . LEU A 1 72 ? 2.843 -0.324 -15.291 1.00 93.38 72 LEU A N 1
ATOM 568 C CA . LEU A 1 72 ? 4.201 -0.833 -15.098 1.00 93.38 72 LEU A CA 1
ATOM 569 C C . LEU A 1 72 ? 4.616 -1.777 -16.225 1.00 93.38 72 LEU A C 1
ATOM 571 O O . LEU A 1 72 ? 5.706 -1.616 -16.770 1.00 93.38 72 LEU A O 1
ATOM 575 N N . LEU A 1 73 ? 3.736 -2.698 -16.621 1.00 93.94 73 LEU A N 1
ATOM 576 C CA . LEU A 1 73 ? 3.993 -3.630 -17.722 1.00 93.94 73 LEU A CA 1
ATOM 577 C C . LEU A 1 73 ? 4.115 -2.930 -19.085 1.00 93.94 73 LEU A C 1
ATOM 579 O O . LEU A 1 73 ? 4.817 -3.423 -19.960 1.00 93.94 73 LEU A O 1
ATOM 583 N N . SER A 1 74 ? 3.458 -1.781 -19.273 1.00 96.19 74 SER A N 1
ATOM 584 C CA . SER A 1 74 ? 3.435 -1.068 -20.561 1.00 96.19 74 SER A CA 1
ATOM 585 C C . SER A 1 74 ? 4.459 0.064 -20.687 1.00 96.19 74 SER A C 1
ATOM 587 O O . SER A 1 74 ? 4.871 0.383 -21.801 1.00 96.19 74 SER A O 1
ATOM 589 N N . LYS A 1 75 ? 4.853 0.707 -19.581 1.00 94.69 75 LYS A N 1
ATOM 590 C CA . LYS A 1 75 ? 5.724 1.901 -19.564 1.00 94.69 75 LYS A CA 1
ATOM 591 C C . LYS A 1 75 ? 6.991 1.744 -18.720 1.00 94.69 75 LYS A C 1
ATOM 593 O O . LYS A 1 75 ? 7.826 2.644 -18.724 1.00 94.69 75 LYS A O 1
ATOM 598 N N . GLY A 1 76 ? 7.146 0.628 -18.011 1.00 91.75 76 GLY A N 1
ATOM 599 C CA . GLY A 1 76 ? 8.288 0.366 -17.138 1.00 91.75 76 GLY A CA 1
ATOM 600 C C . GLY A 1 76 ? 8.128 0.928 -15.721 1.00 91.75 76 GLY A C 1
ATOM 601 O O . GLY A 1 76 ? 7.226 1.720 -15.422 1.00 91.75 76 GLY A O 1
ATOM 60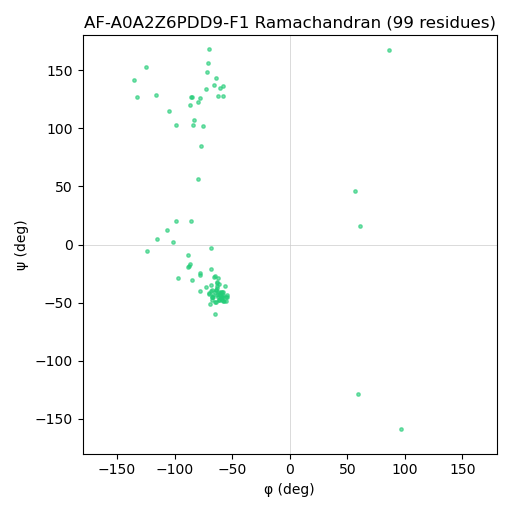2 N N . LEU A 1 77 ? 9.021 0.486 -14.829 1.00 89.62 77 LEU A N 1
ATOM 603 C CA . LEU A 1 77 ? 8.947 0.740 -13.387 1.00 89.62 77 LEU A CA 1
ATOM 604 C C . LEU A 1 77 ? 9.088 2.223 -13.030 1.00 89.62 77 LEU A C 1
ATOM 606 O O . LEU A 1 77 ? 8.271 2.731 -12.271 1.00 89.62 77 LEU A O 1
ATOM 610 N N . GLU A 1 78 ? 10.100 2.916 -13.553 1.00 91.94 78 GLU A N 1
ATOM 611 C CA . GLU A 1 78 ? 10.424 4.286 -13.132 1.00 91.94 78 GLU A CA 1
ATOM 612 C C . GLU A 1 78 ? 9.298 5.276 -13.459 1.00 91.94 78 GLU A C 1
ATOM 614 O O . GLU A 1 78 ? 8.821 6.007 -12.585 1.00 91.94 78 GLU A O 1
ATOM 619 N N . VAL A 1 79 ? 8.818 5.247 -14.707 1.00 93.12 79 VAL A N 1
ATOM 620 C CA . VAL A 1 79 ? 7.713 6.092 -15.183 1.00 93.12 79 VAL A CA 1
ATOM 621 C C . VAL A 1 79 ? 6.454 5.826 -14.363 1.00 93.12 79 VAL A C 1
ATOM 623 O O . VAL A 1 79 ? 5.810 6.760 -13.876 1.00 93.12 79 VAL A O 1
ATOM 626 N N . SER A 1 80 ? 6.141 4.547 -14.152 1.00 92.19 80 SER A N 1
ATOM 627 C CA . SER A 1 80 ? 4.943 4.141 -13.424 1.00 92.19 80 SER A CA 1
ATOM 628 C C . SER A 1 80 ? 5.015 4.517 -11.951 1.00 92.19 80 SER A C 1
ATOM 630 O O . SER A 1 80 ? 4.100 5.155 -11.433 1.00 92.19 80 SER A O 1
ATOM 632 N N . ALA A 1 81 ? 6.130 4.224 -11.283 1.00 90.12 81 ALA A N 1
ATOM 633 C CA . ALA A 1 81 ? 6.336 4.576 -9.885 1.00 90.12 81 ALA A CA 1
ATOM 634 C C . ALA A 1 81 ? 6.234 6.091 -9.674 1.00 90.12 81 ALA A C 1
ATOM 636 O O . ALA A 1 81 ? 5.536 6.537 -8.766 1.00 90.12 81 ALA A O 1
ATOM 637 N N . LYS A 1 82 ? 6.864 6.903 -10.533 1.00 91.94 82 LYS A N 1
ATOM 638 C CA . LYS A 1 82 ? 6.801 8.367 -10.434 1.00 91.94 82 LYS A CA 1
ATOM 639 C C . LYS A 1 82 ? 5.371 8.889 -10.571 1.00 91.94 82 LYS A C 1
ATOM 641 O O . LYS A 1 82 ? 4.975 9.762 -9.798 1.00 91.94 82 LYS A O 1
ATOM 646 N N . ARG A 1 83 ? 4.600 8.361 -11.526 1.00 91.19 83 ARG A N 1
ATOM 647 C CA . ARG A 1 83 ? 3.208 8.761 -11.758 1.00 91.19 83 ARG A CA 1
ATOM 648 C C . ARG A 1 83 ? 2.313 8.407 -10.571 1.00 91.19 83 ARG A C 1
ATOM 650 O O . ARG A 1 83 ? 1.754 9.309 -9.948 1.00 91.19 83 ARG A O 1
ATOM 657 N N . PHE A 1 84 ? 2.230 7.123 -10.226 1.00 90.50 84 PHE A N 1
ATOM 658 C CA . PHE A 1 84 ? 1.306 6.652 -9.194 1.00 90.50 84 PHE A CA 1
ATOM 659 C C . PHE A 1 84 ? 1.697 7.174 -7.807 1.00 90.50 84 PHE A C 1
ATOM 661 O O . PHE A 1 84 ? 0.833 7.650 -7.077 1.00 90.50 84 PHE A O 1
ATOM 668 N N . ASN A 1 85 ? 2.989 7.237 -7.459 1.00 89.94 85 ASN A N 1
ATOM 669 C CA . ASN A 1 85 ? 3.402 7.813 -6.172 1.00 89.94 85 ASN A CA 1
ATOM 670 C C . ASN A 1 85 ? 3.051 9.306 -6.058 1.00 89.94 85 ASN A C 1
ATOM 672 O O . ASN A 1 85 ? 2.741 9.786 -4.964 1.00 89.94 85 ASN A O 1
ATOM 676 N N . LYS A 1 86 ? 3.090 10.056 -7.169 1.00 89.50 86 LYS A N 1
ATOM 677 C CA . LYS A 1 86 ? 2.676 11.463 -7.196 1.00 89.50 86 LYS A CA 1
ATOM 678 C C . LYS A 1 86 ? 1.165 11.583 -6.999 1.00 89.50 86 LYS A C 1
ATOM 680 O O . LYS A 1 86 ? 0.739 12.330 -6.123 1.00 89.50 86 LYS A O 1
ATOM 685 N N . GLU A 1 87 ? 0.375 10.846 -7.776 1.00 87.19 87 GLU A N 1
ATOM 686 C CA . GLU A 1 87 ? -1.092 10.843 -7.686 1.00 87.19 87 GLU A CA 1
ATOM 687 C C . GLU A 1 87 ? -1.560 10.498 -6.260 1.00 87.19 87 GLU A C 1
ATOM 689 O O . GLU A 1 87 ? -2.301 11.276 -5.654 1.00 87.19 87 GLU A O 1
ATOM 694 N N . GLN A 1 88 ? -1.013 9.431 -5.665 1.00 86.12 88 GLN A N 1
ATOM 695 C CA . GLN A 1 88 ? -1.330 9.020 -4.292 1.00 86.12 88 GLN A CA 1
ATOM 696 C C . GLN A 1 88 ? -0.957 10.080 -3.246 1.00 86.12 88 GLN A C 1
ATOM 698 O O . GLN A 1 88 ? -1.732 10.360 -2.330 1.00 86.12 88 GLN A O 1
ATOM 703 N N . LYS A 1 89 ? 0.202 10.742 -3.389 1.00 80.56 89 LYS A N 1
ATOM 704 C CA . LYS A 1 89 ? 0.629 11.811 -2.468 1.00 80.56 89 LYS A CA 1
ATOM 705 C C . LYS A 1 89 ? -0.365 12.977 -2.434 1.00 80.56 89 LYS A C 1
ATOM 707 O O . LYS A 1 89 ? -0.622 13.524 -1.364 1.00 80.56 89 LYS A O 1
ATOM 712 N N . TYR A 1 90 ? -0.904 13.378 -3.586 1.00 79.44 90 TYR A N 1
ATOM 713 C CA . TYR A 1 90 ? -1.815 14.524 -3.675 1.00 79.44 90 TYR A CA 1
ATOM 714 C C . TYR A 1 90 ? -3.288 14.163 -3.451 1.00 79.44 90 TYR A C 1
ATOM 716 O O . TYR A 1 90 ? -4.055 15.050 -3.071 1.00 79.44 90 TYR A O 1
ATOM 724 N N . LYS A 1 91 ? -3.682 12.888 -3.599 1.00 75.81 91 LYS A N 1
ATOM 725 C CA . LYS A 1 91 ? -5.038 12.402 -3.282 1.00 75.81 91 LYS A CA 1
ATOM 726 C C . LYS A 1 91 ? -5.428 12.748 -1.840 1.00 75.81 91 LYS A C 1
ATOM 728 O O . LYS A 1 91 ? -6.506 13.281 -1.608 1.00 75.81 91 LYS A O 1
ATOM 733 N N . HIS A 1 92 ? -4.519 12.557 -0.884 1.00 63.38 92 HIS A N 1
ATOM 734 C CA . HIS A 1 92 ? -4.777 12.858 0.531 1.00 63.38 92 HIS A CA 1
ATOM 735 C C . HIS A 1 92 ? -4.703 14.349 0.890 1.00 63.38 92 HIS A C 1
ATOM 737 O O . HIS A 1 92 ? -5.366 14.774 1.833 1.00 63.38 92 HIS A O 1
ATOM 743 N N . LEU A 1 93 ? -3.940 15.152 0.140 1.00 62.03 93 LEU A N 1
ATOM 744 C CA . LEU A 1 93 ? -3.858 16.601 0.363 1.00 62.03 93 LEU A CA 1
ATOM 745 C C . LEU A 1 93 ? -5.143 17.317 -0.074 1.00 62.03 93 LEU A C 1
ATOM 747 O O . LEU A 1 93 ? -5.586 18.229 0.613 1.00 62.03 93 LEU A O 1
ATOM 751 N N . ARG A 1 94 ? -5.780 16.869 -1.166 1.00 54.06 94 ARG A N 1
ATOM 752 C CA . ARG A 1 94 ? -7.052 17.443 -1.643 1.00 54.06 94 ARG A CA 1
ATOM 753 C C . ARG A 1 94 ? -8.223 17.231 -0.682 1.00 54.06 94 ARG A C 1
ATOM 755 O O . ARG A 1 94 ? -9.143 18.035 -0.678 1.00 54.06 94 ARG A O 1
ATOM 762 N N . VAL A 1 95 ? -8.192 16.171 0.126 1.00 53.62 95 VAL A N 1
ATOM 763 C CA . VAL A 1 95 ? -9.260 15.867 1.095 1.00 53.62 95 VAL A CA 1
ATOM 764 C C . VAL A 1 95 ? -9.164 16.753 2.346 1.00 53.62 95 VAL A C 1
ATOM 766 O O . VAL A 1 95 ? -10.172 16.990 2.995 1.00 53.62 95 VAL A O 1
ATOM 769 N N . GLN A 1 96 ? -7.977 17.275 2.681 1.00 49.91 96 GLN A N 1
ATOM 770 C CA . GLN A 1 96 ? -7.773 18.111 3.875 1.00 49.91 96 GLN A CA 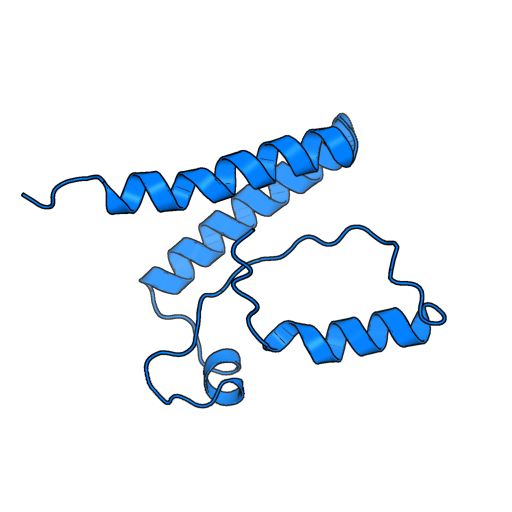1
ATOM 771 C C . GLN A 1 96 ? -8.049 19.604 3.645 1.00 49.91 96 GLN A C 1
ATOM 773 O O . GLN A 1 96 ? -8.201 20.342 4.611 1.00 49.91 96 GLN A O 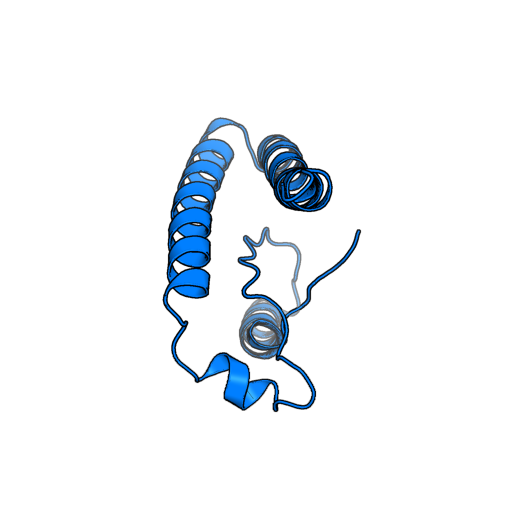1
ATOM 778 N N . THR A 1 97 ? -8.103 20.060 2.391 1.00 48.84 97 THR A N 1
ATOM 779 C CA . THR A 1 97 ? -8.278 21.480 2.042 1.00 48.84 97 THR A CA 1
ATOM 780 C C . THR A 1 97 ? -9.694 21.860 1.612 1.00 48.84 97 THR A C 1
ATOM 782 O O . THR A 1 97 ? -9.920 23.020 1.273 1.00 48.84 97 THR A O 1
ATOM 785 N N . LEU A 1 98 ? -10.656 20.931 1.620 1.00 46.56 98 LEU A N 1
ATOM 786 C CA . LEU A 1 98 ? -12.055 21.269 1.361 1.00 46.56 98 LEU A CA 1
ATOM 787 C C . LEU A 1 98 ? -12.733 21.703 2.672 1.00 46.56 98 LEU A C 1
ATOM 789 O O . LEU A 1 98 ? -12.759 20.910 3.616 1.00 46.56 98 LEU A O 1
ATOM 793 N N . PRO A 1 99 ? -13.268 22.937 2.761 1.00 41.16 99 PRO A N 1
ATOM 794 C CA . PRO A 1 99 ? -14.064 23.348 3.908 1.00 41.16 99 PRO A CA 1
ATOM 795 C C . PRO A 1 99 ? -15.315 22.470 3.995 1.00 41.16 99 PRO A C 1
ATOM 797 O O . PRO A 1 99 ? -16.042 22.308 3.013 1.00 41.16 99 PRO A O 1
ATOM 800 N N . VAL A 1 100 ? -15.538 21.887 5.172 1.00 48.06 100 VAL A N 1
ATOM 801 C CA . VAL A 1 100 ? -16.807 21.246 5.521 1.00 48.06 100 VAL A CA 1
ATOM 802 C C . VAL A 1 100 ? -17.776 22.391 5.814 1.00 48.06 100 VAL A C 1
ATOM 804 O O . VAL A 1 100 ? -17.636 23.045 6.846 1.00 48.06 100 VAL A O 1
ATOM 807 N N . TRP A 1 101 ? -18.659 22.694 4.864 1.00 46.09 101 TRP A N 1
ATOM 808 C CA . TRP A 1 101 ? -19.835 23.536 5.098 1.00 46.09 101 TRP A CA 1
ATOM 809 C C . TRP A 1 101 ? -20.991 22.655 5.556 1.00 46.09 101 TRP A C 1
ATOM 811 O O . TRP A 1 101 ? -21.139 21.556 4.969 1.00 46.09 101 TRP A O 1
#

Solvent-accessible surface area (backbone atoms only — not comparable to full-atom values): 6398 Å² total; per-residue (Å²): 137,85,82,76,76,53,77,80,56,54,65,63,49,50,53,53,23,54,78,50,76,69,46,73,94,63,92,77,90,82,84,77,89,60,73,58,69,87,87,51,56,65,67,60,58,68,73,50,80,72,52,72,72,57,41,54,53,49,55,52,51,50,56,53,49,52,52,48,49,56,40,26,78,74,63,35,62,69,60,33,50,55,50,53,56,49,53,59,60,49,56,61,54,60,66,72,72,57,81,89,125

Foldseek 3Di:
DDDPDQPPVVPVLVVVCVVVVVDPPDDDDDDRLGDDPDPDDSVVVVPDDDDPVSVVSRVVSVVLVVVLVVCCVVPNDPVSCVVSVVVVVVVVVVVVPDDDD

Radius of gyration: 15.99 Å; Cα contacts (8 Å, |Δi|>4): 37; chains: 1; bounding box: 40×40×43 Å

pLDDT: mean 79.95, std 18.66, range [21.2, 96.19]

Sequence (101 aa):
MVPINLVASLDMLKSVIYHFRDNSEFPRLRIGIGKPPGQMDPKAFLLQKFNATARQRIDEALHEGVDALKHLLSKGLEVSAKRFNKEQKYKHLRVQTLPVW

InterPro domains:
  IPR001328 Peptidyl-tRNA hydrolase [PF01195] (13-85)
  IPR001328 Peptidyl-tRNA hydrolase [PTHR17224] (13-86)
  IPR036416 Peptidyl-tRNA hydrolase superfamily [G3DSA:3.40.50.1470] (12-97)
  IPR036416 Peptidyl-tRNA hydrolase superfamily [SSF53178] (13-85)